Protein AF-A0A8G1H8W1-F1 (afdb_monomer_lite)

Structure (mmCIF, N/CA/C/O backbone):
data_AF-A0A8G1H8W1-F1
#
_entry.id   AF-A0A8G1H8W1-F1
#
loop_
_atom_site.group_PDB
_atom_site.id
_atom_site.type_symbol
_atom_site.label_atom_id
_atom_site.label_alt_id
_atom_site.label_comp_id
_atom_site.label_asym_id
_atom_site.label_entity_id
_atom_site.label_seq_id
_atom_site.pdbx_PDB_ins_code
_atom_site.Cartn_x
_atom_site.Cartn_y
_atom_site.Cartn_z
_atom_site.occupancy
_atom_site.B_iso_or_equiv
_atom_site.auth_seq_id
_atom_site.auth_comp_id
_atom_site.auth_asym_id
_atom_site.auth_atom_id
_atom_site.pdbx_PDB_model_num
ATOM 1 N N . MET A 1 1 ? 22.531 2.701 -8.106 1.00 92.19 1 MET A N 1
ATOM 2 C CA . MET A 1 1 ? 21.436 3.568 -7.622 1.00 92.19 1 MET A CA 1
ATOM 3 C C . MET A 1 1 ? 20.307 2.666 -7.168 1.00 92.19 1 MET A C 1
ATOM 5 O O . MET A 1 1 ? 20.071 1.668 -7.849 1.00 92.19 1 MET A O 1
ATOM 9 N N . ASN A 1 2 ? 19.682 2.962 -6.027 1.00 95.62 2 ASN A N 1
ATOM 10 C CA . ASN A 1 2 ? 18.589 2.142 -5.509 1.00 95.62 2 ASN A CA 1
ATOM 11 C C . ASN A 1 2 ? 17.262 2.683 -6.016 1.00 95.62 2 ASN A C 1
ATOM 13 O O . ASN A 1 2 ? 17.045 3.891 -6.065 1.00 95.62 2 ASN A O 1
ATOM 17 N N . ILE A 1 3 ? 16.395 1.763 -6.407 1.00 95.56 3 ILE A N 1
ATOM 18 C CA . ILE A 1 3 ? 15.085 2.063 -6.958 1.00 95.56 3 ILE A CA 1
ATOM 19 C C . ILE A 1 3 ? 14.031 1.149 -6.356 1.00 95.56 3 ILE A C 1
ATOM 21 O O . ILE A 1 3 ? 14.315 0.004 -5.999 1.00 95.56 3 ILE A O 1
ATOM 25 N N . TRP A 1 4 ? 12.797 1.621 -6.280 1.00 95.31 4 TRP A N 1
ATOM 26 C CA . TRP A 1 4 ? 11.642 0.783 -5.984 1.00 95.31 4 TRP A CA 1
ATOM 27 C C . TRP A 1 4 ? 10.524 1.057 -6.988 1.00 95.31 4 TRP A C 1
ATOM 29 O O . TRP A 1 4 ? 10.491 2.106 -7.631 1.00 95.31 4 TRP A O 1
ATOM 39 N N . VAL A 1 5 ? 9.637 0.074 -7.163 1.00 95.94 5 VAL A N 1
ATOM 40 C CA . VAL A 1 5 ? 8.499 0.166 -8.088 1.00 95.94 5 VAL A CA 1
ATOM 41 C C . VAL A 1 5 ? 7.195 0.094 -7.310 1.00 95.94 5 VAL A C 1
ATOM 43 O O . VAL A 1 5 ? 6.979 -0.852 -6.542 1.00 95.94 5 VAL A O 1
ATOM 46 N N . ALA A 1 6 ? 6.322 1.067 -7.548 1.00 95.94 6 ALA A N 1
ATOM 47 C CA . ALA A 1 6 ? 5.053 1.268 -6.859 1.00 95.94 6 ALA A CA 1
ATOM 48 C C . ALA A 1 6 ? 3.850 0.993 -7.759 1.00 95.94 6 ALA A C 1
ATOM 50 O O . ALA A 1 6 ? 3.928 1.199 -8.967 1.00 95.94 6 ALA A O 1
ATOM 51 N N . LEU A 1 7 ? 2.709 0.661 -7.152 1.00 95.44 7 LEU A N 1
ATOM 52 C CA . LEU A 1 7 ? 1.410 1.107 -7.648 1.00 95.44 7 LEU A CA 1
ATOM 53 C C . LEU A 1 7 ? 0.981 2.338 -6.855 1.00 95.44 7 LEU A C 1
ATOM 55 O O . LEU A 1 7 ? 0.845 2.279 -5.629 1.00 95.44 7 LEU A O 1
ATOM 59 N N . ARG A 1 8 ? 0.748 3.428 -7.578 1.00 94.69 8 ARG A N 1
ATOM 60 C CA . ARG A 1 8 ? 0.095 4.646 -7.107 1.00 94.69 8 ARG A CA 1
ATOM 61 C C . ARG A 1 8 ? -1.396 4.530 -7.342 1.00 94.69 8 ARG A C 1
ATOM 63 O O . ARG A 1 8 ? -1.820 4.089 -8.407 1.00 94.69 8 ARG A O 1
ATOM 70 N N . LEU A 1 9 ? -2.164 4.880 -6.323 1.00 93.00 9 LEU A N 1
ATOM 71 C CA . LEU A 1 9 ? -3.617 4.796 -6.346 1.00 93.00 9 LEU A CA 1
ATOM 72 C C . LEU A 1 9 ? -4.203 6.079 -6.941 1.00 93.00 9 LEU A C 1
ATOM 74 O O . LEU A 1 9 ? -3.504 7.076 -7.115 1.00 93.00 9 LEU A O 1
ATOM 78 N N . SER A 1 10 ? -5.497 6.067 -7.240 1.00 94.81 10 SER A N 1
ATOM 79 C CA . SER A 1 10 ? -6.197 7.279 -7.653 1.00 94.81 10 SER A CA 1
ATOM 80 C C . SER A 1 10 ? -6.240 8.323 -6.532 1.00 94.81 10 SER A C 1
ATOM 82 O O . SER A 1 10 ? -6.197 8.004 -5.341 1.00 94.81 10 SER A O 1
ATOM 84 N N . SER A 1 11 ? -6.450 9.586 -6.906 1.00 95.00 11 SER A N 1
ATOM 85 C CA . SER A 1 11 ? -6.661 10.680 -5.948 1.00 95.00 11 SER A CA 1
ATOM 86 C C . SER A 1 11 ? -7.895 10.475 -5.053 1.00 95.00 11 SER A C 1
ATOM 88 O O . SER A 1 11 ? -7.954 11.000 -3.934 1.00 95.00 11 SER A O 1
ATOM 90 N N . GLU A 1 12 ? -8.880 9.693 -5.511 1.00 95.44 12 GLU A N 1
ATOM 91 C CA . GLU A 1 12 ? -10.023 9.275 -4.698 1.00 95.44 12 GLU A CA 1
ATOM 92 C C . GLU A 1 12 ? -9.577 8.321 -3.584 1.00 95.44 12 GLU A C 1
ATOM 94 O O . GLU A 1 12 ? -9.893 8.551 -2.415 1.00 95.44 12 GLU A O 1
ATOM 99 N N . SER A 1 13 ? -8.807 7.283 -3.920 1.00 95.69 13 SER A N 1
ATOM 100 C CA . SER A 1 13 ? -8.244 6.346 -2.941 1.00 95.69 13 SER A CA 1
ATOM 101 C C . SER A 1 13 ? -7.286 7.031 -1.970 1.00 95.69 13 SER A C 1
ATOM 103 O O . SER A 1 13 ? -7.388 6.816 -0.764 1.00 95.69 13 SER A O 1
ATOM 105 N N . GLU A 1 14 ? -6.415 7.920 -2.451 1.00 95.44 14 GLU A N 1
ATOM 106 C CA . GLU A 1 14 ? -5.548 8.730 -1.586 1.00 95.44 14 GLU A CA 1
ATOM 107 C C . GLU A 1 14 ? -6.358 9.584 -0.601 1.00 95.44 14 GLU A C 1
ATOM 109 O O . GLU A 1 14 ? -6.001 9.702 0.573 1.00 95.44 14 GLU A O 1
ATOM 114 N N . SER A 1 15 ? -7.490 10.139 -1.046 1.00 95.31 15 SER A N 1
ATOM 115 C CA . SER A 1 15 ? -8.386 10.903 -0.174 1.00 95.31 15 SER A CA 1
ATOM 116 C C . SER A 1 15 ? -9.056 10.023 0.883 1.00 95.31 15 SER A C 1
ATOM 118 O O . SER A 1 15 ? -9.123 10.437 2.038 1.00 95.31 15 SER A O 1
ATOM 120 N N . LYS A 1 16 ? -9.494 8.805 0.529 1.00 95.88 16 LYS A N 1
ATOM 121 C CA . LYS A 1 16 ? -10.028 7.823 1.494 1.00 95.88 16 LYS A CA 1
ATOM 122 C C . LYS A 1 16 ? -8.980 7.455 2.544 1.00 95.88 16 LYS A C 1
ATOM 124 O O . LYS A 1 16 ? -9.275 7.474 3.735 1.00 95.88 16 LYS A O 1
ATOM 129 N N . ILE A 1 17 ? -7.748 7.195 2.107 1.00 96.38 17 ILE A N 1
ATOM 130 C CA . ILE A 1 17 ? -6.613 6.870 2.978 1.00 96.38 17 ILE A CA 1
ATOM 131 C C . ILE A 1 17 ? -6.281 8.032 3.917 1.00 96.38 17 ILE A C 1
ATOM 133 O O . ILE A 1 17 ? -6.006 7.816 5.095 1.00 96.38 17 ILE A O 1
ATOM 137 N N . ARG A 1 18 ? -6.309 9.275 3.425 1.00 95.62 18 ARG A N 1
ATOM 138 C CA . ARG A 1 18 ? -6.130 10.463 4.270 1.00 95.62 18 ARG A CA 1
ATOM 139 C C . ARG A 1 18 ? -7.217 10.557 5.342 1.00 95.62 18 ARG A C 1
ATOM 141 O O . ARG A 1 18 ? -6.869 10.666 6.509 1.00 95.62 18 ARG A O 1
ATOM 148 N N . CYS A 1 19 ? -8.495 10.448 4.975 1.00 94.38 19 CYS A N 1
ATOM 149 C CA . CYS A 1 19 ? -9.588 10.490 5.953 1.00 94.38 19 CYS A CA 1
ATOM 150 C C . CYS A 1 19 ? -9.469 9.368 6.995 1.00 94.38 19 CYS A C 1
ATOM 152 O O . CYS A 1 19 ? -9.631 9.612 8.184 1.00 94.38 19 CYS A O 1
ATOM 154 N N . LEU A 1 20 ? -9.104 8.155 6.571 1.00 94.88 20 LEU A N 1
ATOM 155 C CA . LEU A 1 20 ? -8.890 7.044 7.496 1.00 94.88 20 LEU A CA 1
ATOM 156 C C . LEU A 1 20 ? -7.744 7.316 8.485 1.00 94.88 20 LEU A C 1
ATOM 158 O O . LEU A 1 20 ? -7.859 6.977 9.661 1.00 94.88 20 LEU A O 1
ATOM 162 N N . ARG A 1 21 ? -6.645 7.934 8.033 1.00 95.62 21 ARG A N 1
ATOM 163 C CA . ARG A 1 21 ? -5.538 8.344 8.914 1.00 95.62 21 ARG A CA 1
ATOM 164 C C . ARG A 1 21 ? -5.978 9.415 9.909 1.00 95.62 21 ARG A C 1
ATOM 166 O O . ARG A 1 21 ? -5.702 9.262 11.095 1.00 95.62 21 ARG A O 1
ATOM 173 N N . GLU A 1 22 ? -6.707 10.432 9.453 1.00 94.50 22 GLU A N 1
ATOM 174 C CA . GLU A 1 22 ? -7.277 11.486 10.307 1.00 94.50 22 GLU A CA 1
ATOM 175 C C . GLU A 1 22 ? -8.194 10.900 11.393 1.00 94.50 22 GLU A C 1
ATOM 177 O O . GLU A 1 22 ? -8.092 11.279 12.557 1.00 94.50 22 GLU A O 1
ATOM 182 N N . ASP A 1 23 ? -9.025 9.914 11.050 1.00 93.00 23 ASP A N 1
ATOM 183 C CA . ASP A 1 23 ? -9.900 9.237 12.013 1.00 93.00 23 ASP A CA 1
ATOM 184 C C . ASP A 1 23 ? -9.119 8.395 13.039 1.00 93.00 23 ASP A C 1
ATOM 186 O O . ASP A 1 23 ? -9.592 8.145 14.156 1.00 93.00 23 ASP A O 1
ATOM 190 N N . LEU A 1 24 ? -7.950 7.875 12.663 1.00 94.31 24 LEU A N 1
ATOM 191 C CA . LEU A 1 24 ? -7.156 6.969 13.493 1.00 94.31 24 LEU A CA 1
ATOM 192 C C . LEU A 1 24 ? -6.127 7.688 14.365 1.00 94.31 24 LEU A C 1
ATOM 194 O O . LEU A 1 24 ? -5.826 7.165 15.434 1.00 94.31 24 LEU A O 1
ATOM 198 N N . VAL A 1 25 ? -5.609 8.847 13.952 1.00 94.56 25 VAL A N 1
ATOM 199 C CA . VAL A 1 25 ? -4.386 9.457 14.509 1.00 94.56 25 VAL A CA 1
ATOM 200 C C . VAL A 1 25 ? -4.389 9.583 16.037 1.00 94.56 25 VAL A C 1
ATOM 202 O O . VAL A 1 25 ? -3.418 9.198 16.682 1.00 94.56 25 VAL A O 1
ATOM 205 N N . ASP A 1 26 ? -5.506 9.995 16.641 1.00 94.00 26 ASP A N 1
ATOM 206 C CA . ASP A 1 26 ? -5.623 10.173 18.098 1.00 94.00 26 ASP A CA 1
ATOM 207 C C . ASP A 1 26 ? -5.711 8.846 18.880 1.00 94.00 26 ASP A C 1
ATOM 209 O O . ASP A 1 26 ? -5.637 8.821 20.111 1.00 94.00 26 ASP A O 1
ATOM 213 N N . ARG A 1 27 ? -5.905 7.729 18.173 1.00 94.94 27 ARG A N 1
ATOM 214 C CA . ARG A 1 27 ? -6.016 6.367 18.716 1.00 94.94 27 ARG A CA 1
ATOM 215 C C . ARG A 1 27 ? -4.755 5.536 18.475 1.00 94.94 27 ARG A C 1
ATOM 217 O O . ARG A 1 27 ? -4.668 4.425 19.005 1.00 94.94 27 ARG A O 1
ATOM 224 N N . ILE A 1 28 ? -3.805 6.041 17.686 1.00 94.94 28 ILE A N 1
ATOM 225 C CA . ILE A 1 28 ? -2.539 5.370 17.392 1.00 94.94 28 ILE A CA 1
ATOM 226 C C . ILE A 1 28 ? -1.470 5.806 18.412 1.00 94.94 28 ILE A C 1
ATOM 228 O O . ILE A 1 28 ? -1.383 6.989 18.743 1.00 94.94 28 ILE A O 1
ATOM 232 N N . PRO A 1 29 ? -0.639 4.882 18.939 1.00 93.19 29 PRO A N 1
ATOM 233 C CA . PRO A 1 29 ? 0.452 5.249 19.838 1.00 93.19 29 PRO A CA 1
ATOM 234 C C . PRO A 1 29 ? 1.445 6.213 19.176 1.00 93.19 29 PRO A C 1
ATOM 236 O O . PRO A 1 29 ? 1.820 6.032 18.021 1.00 93.19 29 PRO A O 1
ATOM 239 N N . SER A 1 30 ? 1.956 7.184 19.936 1.00 91.31 30 SER A N 1
ATOM 240 C CA . SER A 1 30 ? 2.881 8.220 19.441 1.00 91.31 30 SER A CA 1
ATOM 241 C C . SER A 1 30 ? 4.224 7.691 18.916 1.00 91.31 30 SER A C 1
ATOM 243 O O . SER A 1 30 ? 5.015 8.440 18.349 1.00 91.31 30 SER A O 1
ATOM 245 N N . GLN A 1 31 ? 4.536 6.418 19.161 1.00 92.00 31 GLN A N 1
ATOM 246 C CA . GLN A 1 31 ? 5.703 5.744 18.601 1.00 92.00 31 GLN A CA 1
ATOM 247 C C . GLN A 1 31 ? 5.595 5.573 17.083 1.00 92.00 31 GLN A C 1
ATOM 249 O O . GLN A 1 31 ? 6.629 5.524 16.414 1.00 92.00 31 GLN A O 1
ATOM 254 N N . PHE A 1 32 ? 4.375 5.487 16.556 1.00 94.62 32 PHE A N 1
ATOM 255 C CA . PHE A 1 32 ? 4.127 5.364 15.132 1.00 94.62 32 PHE A CA 1
ATOM 256 C C . PHE A 1 32 ? 4.125 6.734 14.474 1.00 94.62 32 PHE A C 1
ATOM 258 O O . PHE A 1 32 ? 3.477 7.669 14.942 1.00 94.62 32 PHE A O 1
ATOM 265 N N . ASP A 1 33 ? 4.824 6.815 13.355 1.00 94.62 33 ASP A N 1
ATOM 266 C CA . ASP A 1 33 ? 4.818 7.969 12.482 1.00 94.62 33 ASP A CA 1
ATOM 267 C C . ASP A 1 33 ? 3.840 7.694 11.326 1.00 94.62 33 ASP A C 1
ATOM 269 O O . ASP A 1 33 ? 3.694 6.555 10.867 1.00 94.62 33 ASP A O 1
ATOM 273 N N . GLU A 1 34 ? 3.120 8.725 10.890 1.00 95.62 34 GLU A N 1
ATOM 274 C CA . GLU A 1 34 ? 2.195 8.632 9.759 1.00 95.62 34 GLU A CA 1
ATOM 275 C C . GLU A 1 34 ? 2.967 8.457 8.443 1.00 95.62 34 GLU A C 1
ATOM 277 O O . GLU A 1 34 ? 3.908 9.204 8.168 1.00 95.62 34 GLU A O 1
ATOM 282 N N . GLU A 1 35 ? 2.546 7.503 7.608 1.00 94.31 35 GLU A N 1
ATOM 283 C CA . GLU A 1 35 ? 3.045 7.374 6.238 1.00 94.31 35 GLU A CA 1
ATOM 284 C C . GLU A 1 35 ? 2.263 8.322 5.328 1.00 94.31 35 GLU A C 1
ATOM 286 O O . GLU A 1 35 ? 1.039 8.218 5.195 1.00 94.31 35 GLU A O 1
ATOM 291 N N . THR A 1 36 ? 2.969 9.277 4.725 1.00 91.19 36 THR A N 1
ATOM 292 C CA . THR A 1 36 ? 2.365 10.349 3.917 1.00 91.19 36 THR A CA 1
ATOM 293 C C . THR A 1 36 ? 2.352 10.040 2.428 1.00 91.19 36 THR A C 1
ATOM 295 O O . THR A 1 36 ? 1.642 10.716 1.684 1.00 91.19 36 THR A O 1
ATOM 298 N N . ASP A 1 37 ? 3.061 8.990 2.013 1.00 92.38 37 ASP A N 1
ATOM 299 C CA . ASP A 1 37 ? 3.183 8.560 0.629 1.00 92.38 37 ASP A CA 1
ATOM 300 C C . ASP A 1 37 ? 2.527 7.182 0.402 1.00 92.38 37 ASP A C 1
ATOM 302 O O . ASP A 1 37 ? 3.222 6.172 0.251 1.00 92.38 37 ASP A O 1
ATOM 306 N N . PRO A 1 38 ? 1.183 7.082 0.407 1.00 93.12 38 PRO A N 1
ATOM 307 C CA . PRO A 1 38 ? 0.504 5.798 0.296 1.00 93.12 38 PRO A CA 1
ATOM 308 C C . PRO A 1 38 ? 0.733 5.155 -1.076 1.00 93.12 38 PRO A C 1
ATOM 310 O O . PRO A 1 38 ? 0.482 5.744 -2.128 1.00 93.12 38 PRO A O 1
ATOM 313 N N . HIS A 1 39 ? 1.172 3.901 -1.065 1.00 95.81 39 HIS A N 1
ATOM 314 C CA . HIS A 1 39 ? 1.423 3.117 -2.268 1.00 95.81 39 HIS A CA 1
ATOM 315 C C . HIS A 1 39 ? 1.350 1.619 -1.969 1.00 95.81 39 HIS A C 1
ATOM 317 O O . HIS A 1 39 ? 1.373 1.202 -0.812 1.00 95.81 39 HIS A O 1
ATOM 323 N N . ILE A 1 40 ? 1.317 0.806 -3.026 1.00 96.31 40 ILE A N 1
ATOM 324 C CA . ILE A 1 40 ? 1.506 -0.646 -2.938 1.00 96.31 40 ILE A CA 1
ATOM 325 C C . ILE A 1 40 ? 2.845 -0.987 -3.582 1.00 96.31 40 ILE A C 1
ATOM 327 O O . ILE A 1 40 ? 3.037 -0.765 -4.777 1.00 96.31 40 ILE A O 1
ATOM 331 N N . SER A 1 41 ? 3.785 -1.551 -2.826 1.00 95.56 41 SER A N 1
ATOM 332 C CA . SER A 1 41 ? 5.088 -1.918 -3.389 1.00 95.56 41 SER A CA 1
ATOM 333 C C . SER A 1 41 ? 4.965 -3.126 -4.333 1.00 95.56 41 SER A C 1
ATOM 335 O O . SER A 1 41 ? 4.598 -4.238 -3.934 1.00 95.56 41 SER A O 1
ATOM 337 N N . VAL A 1 42 ? 5.326 -2.935 -5.603 1.00 95.31 42 VAL A N 1
ATOM 338 C CA . VAL A 1 42 ? 5.427 -4.018 -6.593 1.00 95.31 42 VAL A CA 1
ATOM 339 C C . VAL A 1 42 ? 6.770 -4.716 -6.450 1.00 95.31 42 VAL A C 1
ATOM 341 O O . VAL A 1 42 ? 6.814 -5.938 -6.275 1.00 95.31 42 VAL A O 1
ATOM 344 N N . LEU A 1 43 ? 7.846 -3.925 -6.483 1.00 94.88 43 LEU A N 1
ATOM 345 C CA . LEU A 1 43 ? 9.218 -4.339 -6.213 1.00 94.88 43 LEU A CA 1
ATOM 346 C C . LEU A 1 43 ? 9.796 -3.408 -5.139 1.00 94.88 43 LEU A C 1
ATOM 348 O O . LEU A 1 43 ? 10.021 -2.236 -5.431 1.00 94.88 43 LEU A O 1
ATOM 352 N N . PRO A 1 44 ? 10.033 -3.904 -3.914 1.00 89.62 44 PRO A N 1
ATOM 353 C CA . PRO A 1 44 ? 10.401 -3.055 -2.780 1.00 89.62 44 PRO A CA 1
ATOM 354 C C . PRO A 1 44 ? 11.861 -2.579 -2.799 1.00 89.62 44 PRO A C 1
ATOM 356 O O . PRO A 1 44 ? 12.245 -1.782 -1.954 1.00 89.62 44 PRO A O 1
ATOM 359 N N . GLY A 1 45 ? 12.685 -3.068 -3.729 1.00 94.06 45 GLY A N 1
ATOM 360 C CA . GLY A 1 45 ? 14.031 -2.542 -3.927 1.00 94.06 45 GLY A CA 1
ATOM 361 C C . GLY A 1 45 ? 14.841 -3.300 -4.968 1.00 94.06 45 GLY A C 1
ATOM 362 O O . GLY A 1 45 ? 14.874 -4.537 -4.988 1.00 94.06 45 GLY A O 1
ATOM 363 N N . ALA A 1 46 ? 15.523 -2.545 -5.814 1.00 95.31 46 ALA A N 1
ATOM 364 C CA . ALA A 1 46 ? 16.483 -3.019 -6.793 1.00 95.31 46 ALA A CA 1
ATOM 365 C C . ALA A 1 46 ? 17.632 -2.017 -6.937 1.00 95.31 46 ALA A C 1
ATOM 367 O O . ALA A 1 46 ? 17.480 -0.832 -6.662 1.00 95.31 46 ALA A O 1
ATOM 368 N N . GLU A 1 47 ? 18.775 -2.503 -7.396 1.00 96.75 47 GLU A N 1
ATOM 369 C CA . GLU A 1 47 ? 19.934 -1.689 -7.739 1.00 96.75 47 GLU A CA 1
ATOM 370 C C . GLU A 1 47 ? 20.131 -1.697 -9.251 1.00 96.75 47 GLU A C 1
ATOM 372 O O . GLU A 1 47 ? 20.154 -2.765 -9.869 1.00 96.75 47 GLU A O 1
ATOM 377 N N . ILE A 1 48 ? 20.301 -0.515 -9.842 1.00 96.12 48 ILE A N 1
ATOM 378 C CA . ILE A 1 48 ? 20.566 -0.341 -11.277 1.00 96.12 48 ILE A CA 1
ATOM 379 C C . ILE A 1 48 ? 21.760 0.598 -11.524 1.00 96.12 48 ILE A C 1
ATOM 381 O O . ILE A 1 48 ? 22.088 1.420 -10.649 1.00 96.12 48 ILE A O 1
ATOM 385 N N . PRO A 1 49 ? 22.418 0.503 -12.697 1.00 96.44 49 PRO A N 1
ATOM 386 C CA . PRO A 1 49 ? 23.304 1.555 -13.193 1.00 96.44 49 PRO A CA 1
ATOM 387 C C . PRO A 1 49 ? 22.552 2.889 -13.294 1.00 96.44 49 PRO A C 1
ATOM 389 O O . PRO A 1 49 ? 21.386 2.915 -13.681 1.00 96.44 49 PRO A O 1
ATOM 392 N N . GLY A 1 50 ? 23.195 3.992 -12.906 1.00 92.31 50 GLY A N 1
ATOM 393 C CA . GLY A 1 50 ? 22.533 5.303 -12.837 1.00 92.31 50 GLY A CA 1
ATOM 394 C C . GLY A 1 50 ? 22.102 5.818 -14.210 1.00 92.31 50 GLY A C 1
ATOM 395 O O . GLY A 1 50 ? 21.029 6.385 -14.360 1.00 92.31 50 GLY A O 1
ATOM 396 N N . GLU A 1 51 ? 22.914 5.546 -15.227 1.00 94.88 51 GLU A N 1
ATOM 397 C CA . GLU A 1 51 ? 22.676 5.897 -16.626 1.00 94.88 51 GLU A CA 1
ATOM 398 C C . GLU A 1 51 ? 21.455 5.201 -17.252 1.00 94.88 51 GLU A C 1
ATOM 400 O O . GLU A 1 51 ? 20.970 5.644 -18.289 1.00 94.88 51 GLU A O 1
ATOM 405 N N . GLU A 1 52 ? 20.944 4.136 -16.627 1.00 95.25 52 GLU A N 1
ATOM 406 C CA . GLU A 1 52 ? 19.780 3.388 -17.109 1.00 95.25 52 GLU A CA 1
ATOM 407 C C . GLU A 1 52 ? 18.456 3.885 -16.504 1.00 95.25 52 GLU A C 1
ATOM 409 O O . GLU A 1 52 ? 17.406 3.360 -16.878 1.00 95.25 52 GLU A O 1
ATOM 414 N N . TYR A 1 53 ? 18.473 4.876 -15.594 1.00 94.25 53 TYR A N 1
ATOM 415 C CA . TYR A 1 53 ? 17.269 5.335 -14.881 1.00 94.25 53 TYR A CA 1
ATOM 416 C C . TYR A 1 53 ? 16.145 5.736 -15.836 1.00 94.25 53 TYR A C 1
ATOM 418 O O . TYR A 1 53 ? 15.110 5.080 -15.848 1.00 94.25 53 TYR A O 1
ATOM 426 N N . ASP A 1 54 ? 16.376 6.748 -16.677 1.00 93.50 54 ASP A N 1
ATOM 427 C CA . ASP A 1 54 ? 15.347 7.334 -17.547 1.00 93.50 54 ASP A CA 1
ATOM 428 C C . ASP A 1 54 ? 14.752 6.284 -18.500 1.00 93.50 54 ASP A C 1
ATOM 430 O O . ASP A 1 54 ? 13.547 6.223 -18.740 1.00 93.50 54 ASP A O 1
ATOM 434 N N . THR A 1 55 ? 15.607 5.395 -19.020 1.00 93.25 55 THR A N 1
ATOM 435 C CA . THR A 1 55 ? 15.181 4.313 -19.919 1.00 93.25 55 THR A CA 1
ATOM 436 C C . THR A 1 55 ? 14.362 3.253 -19.182 1.00 93.25 55 THR A C 1
ATOM 438 O O . THR A 1 55 ? 13.470 2.630 -19.767 1.00 93.25 55 THR A O 1
ATOM 441 N N . LEU A 1 56 ? 14.682 2.981 -17.916 1.00 94.75 56 LEU A N 1
ATOM 442 C CA . LEU A 1 56 ? 13.927 2.043 -17.102 1.00 94.75 56 LEU A CA 1
ATOM 443 C C . LEU A 1 56 ? 12.608 2.654 -16.628 1.00 94.75 56 LEU A C 1
ATOM 445 O O . LEU A 1 56 ? 11.602 1.952 -16.663 1.00 94.75 56 LEU A O 1
ATOM 449 N N . GLU A 1 57 ? 12.607 3.924 -16.230 1.00 95.19 57 GLU A N 1
ATOM 450 C CA . GLU A 1 57 ? 11.426 4.676 -15.803 1.00 95.19 57 GLU A CA 1
ATOM 451 C C . GLU A 1 57 ? 10.338 4.604 -16.874 1.00 95.19 57 GLU A C 1
ATOM 453 O O . GLU A 1 57 ? 9.261 4.073 -16.608 1.00 95.19 57 GLU A O 1
ATOM 458 N N . GLU A 1 58 ? 10.665 4.951 -18.123 1.00 94.50 58 GLU A N 1
ATOM 459 C CA . GLU A 1 58 ? 9.721 4.863 -19.243 1.00 94.50 58 GLU A CA 1
ATOM 460 C C . GLU A 1 58 ? 9.151 3.441 -19.411 1.00 94.50 58 GLU A C 1
ATOM 462 O O . GLU A 1 58 ? 7.954 3.251 -19.634 1.00 94.50 58 GLU A O 1
ATOM 467 N N . LYS A 1 59 ? 9.982 2.399 -19.287 1.00 95.19 59 LYS A N 1
ATOM 468 C CA . LYS A 1 59 ? 9.523 1.001 -19.413 1.00 95.19 59 LYS A CA 1
ATOM 469 C C . LYS A 1 59 ? 8.647 0.557 -18.245 1.00 95.19 59 LYS A C 1
ATOM 471 O O . LYS A 1 59 ? 7.782 -0.296 -18.436 1.00 95.19 59 LYS A O 1
ATOM 476 N N . VAL A 1 60 ? 8.917 1.064 -17.046 1.00 94.56 60 VAL A N 1
ATOM 477 C CA . VAL A 1 60 ? 8.172 0.756 -15.823 1.00 94.56 60 VAL A CA 1
ATOM 478 C C . VAL A 1 60 ? 6.803 1.425 -15.869 1.00 94.56 60 VAL A C 1
ATOM 480 O O . VAL A 1 60 ? 5.806 0.755 -15.616 1.00 94.56 60 VAL A O 1
ATOM 483 N N . GLU A 1 61 ? 6.741 2.694 -16.262 1.00 93.56 61 GLU A N 1
ATOM 484 C CA . GLU A 1 61 ? 5.490 3.451 -16.376 1.00 93.56 61 GLU A CA 1
ATOM 485 C C . GLU A 1 61 ? 4.562 2.909 -17.469 1.00 93.56 61 GLU A C 1
ATOM 487 O O . GLU A 1 61 ? 3.342 2.948 -17.325 1.00 93.56 61 GLU A O 1
ATOM 492 N N . ASN A 1 62 ? 5.132 2.344 -18.538 1.00 93.38 62 ASN A N 1
ATOM 493 C CA . ASN A 1 62 ? 4.379 1.684 -19.608 1.00 93.38 62 ASN A CA 1
ATOM 494 C C . ASN A 1 62 ? 4.084 0.197 -19.335 1.00 93.38 62 ASN A C 1
ATOM 496 O O . ASN A 1 62 ? 3.510 -0.482 -20.190 1.00 93.38 62 ASN A O 1
ATOM 500 N N . ALA A 1 63 ? 4.503 -0.351 -18.190 1.00 92.81 63 ALA A N 1
ATOM 501 C CA . ALA A 1 63 ? 4.125 -1.708 -17.821 1.00 92.81 63 ALA A CA 1
ATOM 502 C C . ALA A 1 63 ? 2.619 -1.771 -17.525 1.00 92.81 63 ALA A C 1
ATOM 504 O O . ALA A 1 63 ? 2.012 -0.805 -17.078 1.00 92.81 63 ALA A O 1
ATOM 505 N N . GLU A 1 64 ? 2.004 -2.931 -17.749 1.00 87.44 64 GLU A N 1
ATOM 506 C CA . GLU A 1 64 ? 0.566 -3.105 -17.545 1.00 87.44 64 GLU A CA 1
ATOM 507 C C . GLU A 1 64 ? 0.284 -4.133 -16.449 1.00 87.44 64 GLU A C 1
ATOM 509 O O . GLU A 1 64 ? 0.936 -5.179 -16.357 1.00 87.44 64 GLU A O 1
ATOM 514 N N . LEU A 1 65 ? -0.758 -3.871 -15.657 1.00 87.56 65 LEU A N 1
ATOM 515 C CA . LEU A 1 65 ? -1.396 -4.858 -14.790 1.00 87.56 65 LEU A CA 1
ATOM 516 C C . LEU A 1 65 ? -2.774 -5.217 -15.395 1.00 87.56 65 LEU A C 1
ATOM 518 O O . LEU A 1 65 ? -3.811 -4.670 -15.009 1.00 87.56 65 LEU A O 1
ATOM 522 N N . PRO A 1 66 ? -2.814 -6.111 -16.400 1.00 75.88 66 PRO A N 1
ATOM 523 C CA . PRO A 1 66 ? -3.972 -6.255 -17.276 1.00 75.88 66 PRO A CA 1
ATOM 524 C C . PRO A 1 66 ? -5.225 -6.725 -16.531 1.00 75.88 66 PRO A C 1
ATOM 526 O O . PRO A 1 66 ? -5.257 -7.822 -15.970 1.00 75.88 66 PRO A O 1
ATOM 529 N N . GLY A 1 67 ? -6.278 -5.903 -16.586 1.00 67.62 67 GLY A N 1
ATOM 530 C CA . GLY A 1 67 ? -7.648 -6.266 -16.207 1.00 67.62 67 GLY A CA 1
ATOM 531 C C . GLY A 1 67 ? -7.868 -6.608 -14.731 1.00 67.62 67 GLY A C 1
ATOM 532 O O . GLY A 1 67 ? -8.913 -7.172 -14.401 1.00 67.62 67 GLY A O 1
ATOM 533 N N . GLN A 1 68 ? -6.912 -6.304 -13.851 1.00 79.00 68 GLN A N 1
ATOM 534 C CA . GLN A 1 68 ? -7.048 -6.581 -12.426 1.00 79.00 68 GLN A CA 1
ATOM 535 C C . GLN A 1 68 ? -7.587 -5.375 -11.675 1.00 79.00 68 GLN A C 1
ATOM 537 O O . GLN A 1 68 ? -7.102 -4.256 -11.813 1.00 79.00 68 GLN A O 1
ATOM 542 N N . LYS A 1 69 ? -8.582 -5.654 -10.841 1.00 88.19 69 LYS A N 1
ATOM 543 C CA . LYS A 1 69 ? -9.040 -4.756 -9.792 1.00 88.19 69 LYS A CA 1
ATOM 544 C C . LYS A 1 69 ? -8.129 -4.924 -8.585 1.00 88.19 69 LYS A C 1
ATOM 546 O O . LYS A 1 69 ? -7.812 -6.056 -8.220 1.00 88.19 69 LYS A O 1
ATOM 551 N N . ILE A 1 70 ? -7.731 -3.815 -7.984 1.00 94.56 70 ILE A N 1
ATOM 552 C CA . ILE A 1 70 ? -7.029 -3.806 -6.706 1.00 94.56 70 ILE A CA 1
ATOM 553 C C . ILE A 1 70 ? -8.113 -3.748 -5.631 1.00 94.56 70 ILE A C 1
ATOM 555 O O . ILE A 1 70 ? -8.876 -2.786 -5.574 1.00 94.56 70 ILE A O 1
ATOM 559 N N . CYS A 1 71 ? -8.226 -4.785 -4.809 1.00 95.88 71 CYS A N 1
ATOM 560 C CA . CYS A 1 71 ? -9.156 -4.776 -3.685 1.00 95.88 71 CYS A CA 1
ATOM 561 C C . CYS A 1 71 ? -8.405 -4.331 -2.436 1.00 95.88 71 CYS A C 1
ATOM 563 O O . CYS A 1 71 ? -7.415 -4.952 -2.057 1.00 95.88 71 CYS A O 1
ATOM 565 N N . VAL A 1 72 ? -8.864 -3.244 -1.828 1.00 96.44 72 VAL A N 1
ATOM 566 C CA . VAL A 1 72 ? -8.430 -2.823 -0.502 1.00 96.44 72 VAL A CA 1
ATOM 567 C C . VAL A 1 72 ? -9.457 -3.355 0.481 1.00 96.44 72 VAL A C 1
ATOM 569 O O . VAL A 1 72 ? -10.644 -3.050 0.349 1.00 96.44 72 VAL A O 1
ATOM 572 N N . ASP A 1 73 ? -9.012 -4.200 1.404 1.00 92.38 73 ASP A N 1
ATOM 573 C CA . ASP A 1 73 ? -9.911 -5.045 2.184 1.00 92.38 73 ASP A CA 1
ATOM 574 C C . ASP A 1 73 ? -10.123 -4.493 3.594 1.00 92.38 73 ASP A C 1
ATOM 576 O O . ASP A 1 73 ? -11.227 -4.108 3.946 1.00 92.38 73 ASP A O 1
ATOM 580 N N . GLN A 1 74 ? -9.094 -4.462 4.432 1.00 95.25 74 GLN A N 1
ATOM 581 C CA . GLN A 1 74 ? -9.253 -4.088 5.837 1.00 95.25 74 GLN A CA 1
ATOM 582 C C . GLN A 1 74 ? -7.954 -3.545 6.417 1.00 95.25 74 GLN A C 1
ATOM 584 O O . GLN A 1 74 ? -6.890 -3.675 5.815 1.00 95.25 74 GLN A O 1
ATOM 589 N N . LEU A 1 75 ? -8.030 -2.961 7.611 1.00 97.00 75 LEU A N 1
ATOM 590 C CA . LEU A 1 75 ? -6.846 -2.629 8.391 1.00 97.00 75 LEU A CA 1
ATOM 591 C C . LEU A 1 75 ? -6.180 -3.896 8.927 1.00 97.00 75 LEU A C 1
ATOM 593 O O . LEU A 1 75 ? -6.859 -4.797 9.420 1.00 97.00 75 LEU A O 1
ATOM 597 N N . GLY A 1 76 ? -4.854 -3.907 8.895 1.00 96.44 76 GLY A N 1
ATOM 598 C CA . GLY A 1 76 ? -3.997 -4.957 9.420 1.00 96.44 76 GLY A CA 1
ATOM 599 C C . GLY A 1 76 ? -2.885 -4.399 10.306 1.00 96.44 76 GLY A C 1
ATOM 600 O O . GLY A 1 76 ? -2.570 -3.204 10.297 1.00 96.44 76 GLY A O 1
ATOM 601 N N . LEU A 1 77 ? -2.289 -5.301 11.083 1.00 96.56 77 LEU A N 1
ATOM 602 C CA . LEU A 1 77 ? -1.153 -5.046 11.963 1.00 96.56 77 LEU A CA 1
ATOM 603 C C . LEU A 1 77 ? -0.004 -5.974 11.580 1.00 96.56 77 LEU A C 1
ATOM 605 O O . LEU A 1 77 ? -0.224 -7.165 11.361 1.00 96.56 77 LEU A O 1
ATOM 609 N N . TYR A 1 78 ? 1.220 -5.444 11.518 1.00 93.75 78 TYR A N 1
ATOM 610 C CA . TYR A 1 78 ? 2.390 -6.254 11.196 1.00 93.75 78 TYR A CA 1
ATOM 611 C C . TYR A 1 78 ? 3.602 -5.976 12.099 1.00 93.75 78 TYR A C 1
ATOM 613 O O . TYR A 1 78 ? 4.001 -4.815 12.244 1.00 93.75 78 TYR A O 1
ATOM 621 N N . PRO A 1 79 ? 4.241 -7.043 12.619 1.00 92.81 79 PRO A N 1
ATOM 622 C CA . PRO A 1 79 ? 3.669 -8.376 12.825 1.00 92.81 79 PRO A CA 1
ATOM 623 C C . PRO A 1 79 ? 2.480 -8.294 13.795 1.00 92.81 79 PRO A C 1
ATOM 625 O O . PRO A 1 79 ? 2.355 -7.337 14.550 1.00 92.81 79 PRO A O 1
ATOM 628 N N . GLU A 1 80 ? 1.597 -9.289 13.786 1.00 89.12 80 GLU A N 1
ATOM 629 C CA . GLU A 1 80 ? 0.356 -9.228 14.573 1.00 89.12 80 GLU A CA 1
ATOM 630 C C . GLU A 1 80 ? 0.609 -9.110 16.089 1.00 89.12 80 GLU A C 1
ATOM 632 O O . GLU A 1 80 ? -0.112 -8.395 16.781 1.00 89.12 80 GLU A O 1
ATOM 637 N N . ASP A 1 81 ? 1.637 -9.783 16.610 1.00 89.25 81 ASP A N 1
ATOM 638 C CA . ASP A 1 81 ? 1.899 -9.871 18.055 1.00 89.25 81 ASP A CA 1
ATOM 639 C C . ASP A 1 81 ? 2.834 -8.791 18.609 1.00 89.25 81 ASP A C 1
ATOM 641 O O . ASP A 1 81 ? 2.821 -8.539 19.811 1.00 89.25 81 ASP A O 1
ATOM 645 N N . ASP A 1 82 ? 3.611 -8.136 17.750 1.00 90.88 82 ASP A N 1
ATOM 646 C CA . ASP A 1 82 ? 4.496 -7.024 18.122 1.00 90.88 82 ASP A CA 1
ATOM 647 C C . ASP A 1 82 ? 4.473 -5.964 17.011 1.00 90.88 82 ASP A C 1
ATOM 649 O O . ASP A 1 82 ? 5.433 -5.820 16.247 1.00 90.88 82 ASP A O 1
ATOM 653 N N . PRO A 1 83 ? 3.320 -5.302 16.817 1.00 94.19 83 PRO A N 1
ATOM 654 C CA . PRO A 1 83 ? 3.084 -4.504 15.632 1.00 94.19 83 PRO A CA 1
ATOM 655 C C . PRO A 1 83 ? 3.962 -3.265 15.610 1.00 94.19 83 PRO A C 1
ATOM 657 O O . PRO A 1 83 ? 3.953 -2.457 16.534 1.00 94.19 83 PRO A O 1
ATOM 660 N N . PHE A 1 84 ? 4.641 -3.072 14.487 1.00 94.56 84 PHE A N 1
ATOM 661 C CA . PHE A 1 84 ? 5.365 -1.844 14.168 1.00 94.56 84 PHE A CA 1
ATOM 662 C C . PHE A 1 84 ? 4.896 -1.208 12.853 1.00 94.56 84 PHE A C 1
ATOM 664 O O . PHE A 1 84 ? 5.373 -0.133 12.484 1.00 94.56 84 PHE A O 1
ATOM 671 N N . VAL A 1 85 ? 3.938 -1.834 12.162 1.00 95.75 85 VAL A N 1
ATOM 672 C CA . VAL A 1 85 ? 3.226 -1.287 11.002 1.00 95.75 85 VAL A CA 1
ATOM 673 C C . VAL A 1 85 ? 1.721 -1.442 11.199 1.00 95.75 85 VAL A C 1
ATOM 675 O O . VAL A 1 85 ? 1.245 -2.501 11.609 1.00 95.75 85 VAL A O 1
ATOM 678 N N . ILE A 1 86 ? 0.985 -0.391 10.848 1.00 97.12 86 ILE A N 1
ATOM 679 C CA . ILE A 1 86 ? -0.460 -0.408 10.625 1.00 97.12 86 ILE A CA 1
ATOM 680 C C . ILE A 1 86 ? -0.673 -0.146 9.139 1.00 97.12 86 ILE A C 1
ATOM 682 O O . ILE A 1 86 ? -0.183 0.854 8.603 1.00 97.12 86 ILE A O 1
ATOM 686 N N . SER A 1 87 ? -1.387 -1.035 8.465 1.00 97.50 87 SER A N 1
ATOM 687 C CA . SER A 1 87 ? -1.562 -0.982 7.016 1.00 97.50 87 SER A CA 1
ATOM 688 C C . SER A 1 87 ? -2.986 -1.327 6.610 1.00 97.50 87 SER A C 1
ATOM 690 O O . SER A 1 87 ? -3.777 -1.809 7.413 1.00 97.50 87 SER A O 1
ATOM 692 N N . LEU A 1 88 ? -3.313 -1.069 5.352 1.00 97.62 88 LEU A N 1
ATOM 693 C CA . LEU A 1 88 ? -4.441 -1.689 4.679 1.00 97.62 88 LEU A CA 1
ATOM 694 C C . LEU A 1 88 ? -3.956 -2.938 3.952 1.00 97.62 88 LEU A C 1
ATOM 696 O O . LEU A 1 88 ? -2.984 -2.881 3.193 1.00 97.62 88 LEU A O 1
ATOM 700 N N . GLU A 1 89 ? -4.644 -4.050 4.170 1.00 96.94 89 GLU A N 1
ATOM 701 C CA . GLU A 1 89 ? -4.455 -5.282 3.417 1.00 96.94 89 GLU A CA 1
ATOM 702 C C . GLU A 1 89 ? -4.975 -5.094 1.992 1.00 96.94 89 GLU A C 1
ATOM 704 O O . GLU A 1 89 ? -6.067 -4.558 1.773 1.00 96.94 89 GLU A O 1
ATOM 709 N N . VAL A 1 90 ? -4.170 -5.520 1.015 1.00 96.50 90 VAL A N 1
ATOM 710 C CA . VAL A 1 90 ? -4.504 -5.371 -0.398 1.00 96.50 90 VAL A CA 1
ATOM 711 C C . VAL A 1 90 ? -4.453 -6.716 -1.101 1.00 96.50 90 VAL A C 1
ATOM 713 O O . VAL A 1 90 ? -3.428 -7.398 -1.143 1.00 96.50 90 VAL A O 1
ATOM 716 N N . SER A 1 91 ? -5.554 -7.046 -1.758 1.00 95.06 91 SER A N 1
ATOM 717 C CA . SER A 1 91 ? -5.673 -8.203 -2.630 1.00 95.06 91 SER A CA 1
ATOM 718 C C . SER A 1 91 ? -5.469 -7.784 -4.089 1.00 95.06 91 SER A C 1
ATOM 720 O O . SER A 1 91 ? -6.347 -7.205 -4.730 1.00 95.06 91 SER A O 1
ATOM 722 N N . VAL A 1 92 ? -4.286 -8.093 -4.630 1.00 94.19 92 VAL A N 1
ATOM 723 C CA . VAL A 1 92 ? -3.929 -7.897 -6.046 1.00 94.19 92 VAL A CA 1
ATOM 724 C C . VAL A 1 92 ? -2.871 -8.917 -6.485 1.00 94.19 92 VAL A C 1
ATOM 726 O O . VAL A 1 92 ? -1.926 -9.207 -5.749 1.00 94.19 92 VAL A O 1
ATOM 729 N N . ASN A 1 93 ? -2.993 -9.477 -7.695 1.00 92.56 93 ASN A N 1
ATOM 730 C CA . ASN A 1 93 ? -2.015 -10.429 -8.225 1.00 92.56 93 ASN A CA 1
ATOM 731 C C . ASN A 1 93 ? -0.934 -9.720 -9.054 1.00 92.56 93 ASN A C 1
ATOM 733 O O . ASN A 1 93 ? -1.064 -9.514 -10.262 1.00 92.56 93 ASN A O 1
ATOM 737 N N . LEU A 1 94 ? 0.191 -9.432 -8.400 1.00 93.50 94 LEU A N 1
ATOM 738 C CA . LEU A 1 94 ? 1.341 -8.756 -9.007 1.00 93.50 94 LEU A CA 1
ATOM 739 C C . LEU A 1 94 ? 2.362 -9.702 -9.649 1.00 93.50 94 LEU A C 1
ATOM 741 O O . LEU A 1 94 ? 3.403 -9.228 -10.095 1.00 93.50 94 LEU A O 1
ATOM 745 N N . GLN A 1 95 ? 2.132 -11.019 -9.688 1.00 92.38 95 GLN A N 1
ATOM 746 C CA . GLN A 1 95 ? 3.171 -11.979 -10.080 1.00 92.38 95 GLN A CA 1
ATOM 747 C C . GLN A 1 95 ? 3.724 -11.708 -11.488 1.00 92.38 95 GLN A C 1
ATOM 749 O O . GLN A 1 95 ? 4.930 -11.539 -11.653 1.00 92.38 95 GLN A O 1
ATOM 754 N N . ASN A 1 96 ? 2.850 -11.608 -12.492 1.00 92.25 96 ASN A N 1
ATOM 755 C CA . ASN A 1 96 ? 3.273 -11.397 -13.882 1.00 92.25 96 ASN A CA 1
ATOM 756 C C . ASN A 1 96 ? 3.973 -10.044 -14.076 1.00 92.25 96 ASN A C 1
ATOM 758 O O . ASN A 1 96 ? 4.969 -9.953 -14.799 1.00 92.25 96 ASN A O 1
ATOM 762 N N . LEU A 1 97 ? 3.471 -9.001 -13.406 1.00 94.00 97 LEU A N 1
ATOM 763 C CA . LEU A 1 97 ? 4.082 -7.677 -13.427 1.00 94.00 97 LEU A CA 1
ATOM 764 C C . LEU A 1 97 ? 5.486 -7.729 -12.806 1.00 94.00 97 LEU A C 1
ATOM 766 O O . LEU A 1 97 ? 6.449 -7.294 -13.431 1.00 94.00 97 LEU A O 1
ATOM 770 N N . ARG A 1 98 ? 5.631 -8.351 -11.629 1.00 95.06 98 ARG A N 1
ATOM 771 C CA . ARG A 1 98 ? 6.924 -8.556 -10.957 1.00 95.06 98 ARG A CA 1
ATOM 772 C C . ARG A 1 98 ? 7.907 -9.305 -11.846 1.00 95.06 98 ARG A C 1
ATOM 774 O O . ARG A 1 98 ? 9.033 -8.854 -12.011 1.00 95.06 98 ARG A O 1
ATOM 781 N N . G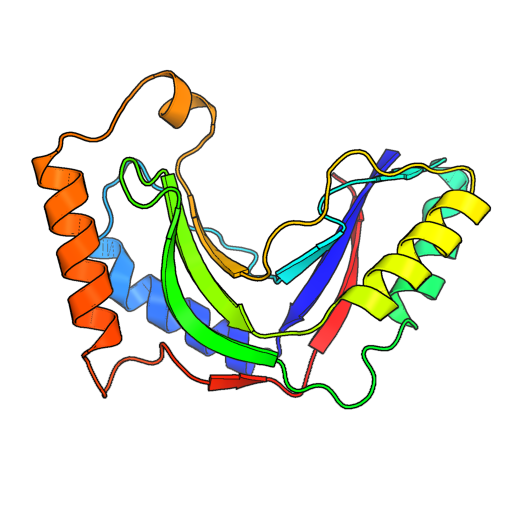LU A 1 99 ? 7.499 -10.418 -12.452 1.00 94.19 99 GLU A N 1
ATOM 782 C CA . GLU A 1 99 ? 8.367 -11.190 -13.347 1.00 94.19 99 GLU A CA 1
ATOM 783 C C . GLU A 1 99 ? 8.841 -10.367 -14.551 1.00 94.19 99 GLU A C 1
ATOM 785 O O . GLU A 1 99 ? 10.015 -10.442 -14.926 1.00 94.19 99 GLU A O 1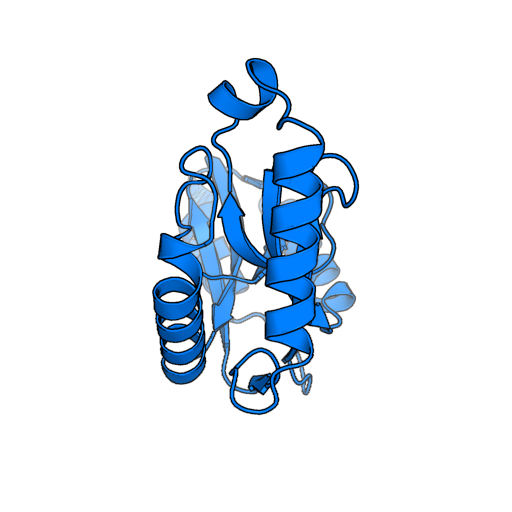
ATOM 790 N N . THR A 1 100 ? 7.952 -9.558 -15.130 1.00 94.62 100 THR A N 1
ATOM 791 C CA . THR A 1 100 ? 8.277 -8.662 -16.246 1.00 94.62 100 THR A CA 1
ATOM 792 C C . THR A 1 100 ? 9.284 -7.601 -15.815 1.00 94.62 100 THR A C 1
ATOM 794 O O . THR A 1 100 ? 10.356 -7.500 -16.407 1.00 94.62 100 THR A O 1
ATOM 797 N N . LEU A 1 101 ? 8.999 -6.879 -14.731 1.00 95.19 101 LEU A N 1
ATOM 798 C CA . LEU A 1 101 ? 9.865 -5.823 -14.204 1.00 95.19 101 LEU A CA 1
ATOM 799 C C . LEU A 1 101 ? 11.243 -6.352 -13.788 1.00 95.19 101 LEU A C 1
ATOM 801 O O . LEU A 1 101 ? 12.258 -5.739 -14.104 1.00 95.19 101 LEU A O 1
ATOM 805 N N . ILE A 1 102 ? 11.309 -7.527 -13.153 1.00 95.50 102 ILE A N 1
ATOM 806 C CA . ILE A 1 102 ? 12.579 -8.171 -12.783 1.00 95.50 102 ILE A CA 1
ATOM 807 C C . ILE A 1 102 ? 13.422 -8.472 -14.027 1.00 95.50 102 ILE A C 1
ATOM 809 O O . ILE A 1 102 ? 14.641 -8.286 -14.005 1.00 95.50 102 ILE A O 1
ATOM 813 N N . ARG A 1 103 ? 12.807 -8.943 -15.120 1.00 95.88 103 ARG A N 1
ATOM 814 C CA . ARG A 1 103 ? 13.522 -9.163 -16.388 1.00 95.88 103 ARG A CA 1
ATOM 815 C C . ARG A 1 103 ? 14.016 -7.847 -16.976 1.00 95.88 103 ARG A C 1
ATOM 817 O O . ARG A 1 103 ? 15.162 -7.801 -17.412 1.00 95.88 103 ARG A O 1
ATOM 824 N N . THR A 1 104 ? 13.196 -6.799 -16.946 1.00 95.50 104 THR A N 1
ATOM 825 C CA . THR A 1 104 ? 13.570 -5.463 -17.429 1.00 95.50 104 THR A CA 1
ATOM 826 C C . THR A 1 104 ? 14.758 -4.895 -16.649 1.00 95.50 104 THR A C 1
ATOM 828 O O . THR A 1 104 ? 15.745 -4.499 -17.262 1.00 95.50 104 THR A O 1
ATOM 831 N N . ILE A 1 105 ? 14.718 -4.948 -15.313 1.00 95.69 105 ILE A N 1
A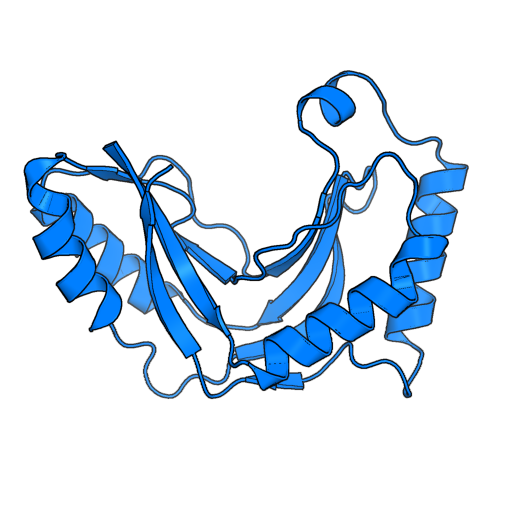TOM 832 C CA . ILE A 1 105 ? 15.808 -4.499 -14.429 1.00 95.69 105 ILE A CA 1
ATOM 833 C C . ILE A 1 105 ? 17.102 -5.262 -14.724 1.00 95.69 105 ILE A C 1
ATOM 835 O O . ILE A 1 105 ? 18.160 -4.662 -14.889 1.00 95.69 105 ILE A O 1
ATOM 839 N N . ARG A 1 106 ? 17.030 -6.593 -14.841 1.00 96.12 106 ARG A N 1
ATOM 840 C CA . ARG A 1 106 ? 18.207 -7.419 -15.153 1.00 96.12 106 ARG A CA 1
ATOM 841 C C . ARG A 1 106 ? 18.773 -7.139 -16.542 1.00 96.12 106 ARG A C 1
ATOM 843 O O . ARG A 1 106 ? 19.986 -7.187 -16.718 1.00 96.12 106 ARG A O 1
ATOM 850 N N . ALA A 1 107 ? 17.919 -6.859 -17.526 1.00 96.25 107 ALA A N 1
ATOM 851 C CA . ALA A 1 107 ? 18.355 -6.498 -18.873 1.00 96.25 107 ALA A CA 1
ATOM 852 C C . ALA A 1 107 ? 19.107 -5.157 -18.902 1.00 96.25 107 ALA A C 1
ATOM 854 O O . ALA A 1 107 ? 20.016 -5.004 -19.711 1.00 96.25 107 ALA A O 1
ATOM 855 N N . ALA A 1 108 ? 18.781 -4.240 -17.987 1.00 95.25 108 ALA A N 1
ATOM 856 C CA . ALA A 1 108 ? 19.512 -2.995 -17.748 1.00 95.25 108 ALA A CA 1
ATOM 857 C C . ALA A 1 108 ? 20.766 -3.182 -16.859 1.00 95.25 108 ALA A C 1
ATOM 859 O O . ALA A 1 108 ? 21.327 -2.218 -16.353 1.00 95.25 108 ALA A O 1
ATOM 860 N N . GLY A 1 109 ? 21.202 -4.423 -16.603 1.00 96.12 109 GLY A N 1
ATOM 861 C CA . GLY A 1 109 ? 22.373 -4.707 -15.764 1.00 96.12 109 GLY A CA 1
ATOM 862 C C . GLY A 1 109 ? 22.142 -4.548 -14.257 1.00 96.12 109 GLY A C 1
ATOM 863 O O . GLY A 1 109 ? 23.098 -4.613 -13.486 1.00 96.12 109 GLY A O 1
ATOM 864 N N . GLY A 1 110 ? 20.894 -4.359 -13.825 1.00 96.00 110 GLY A N 1
ATOM 865 C CA . GLY A 1 110 ? 20.524 -4.262 -12.419 1.00 96.00 110 GLY A CA 1
ATOM 866 C C . GLY A 1 110 ? 20.243 -5.604 -11.743 1.00 96.00 110 GLY A C 1
ATOM 867 O O . GLY A 1 110 ? 20.243 -6.674 -12.361 1.00 96.00 110 GLY A O 1
ATOM 868 N N . HIS A 1 111 ? 19.950 -5.552 -10.446 1.00 95.44 111 HIS A N 1
ATOM 869 C CA . HIS A 1 111 ? 19.565 -6.716 -9.654 1.00 95.44 111 HIS A CA 1
ATOM 870 C C . HIS A 1 111 ? 18.575 -6.362 -8.541 1.00 95.44 111 HIS A C 1
ATOM 872 O O . HIS A 1 111 ? 18.427 -5.211 -8.152 1.00 95.44 111 HIS A O 1
ATOM 878 N N . ILE A 1 112 ? 17.863 -7.373 -8.043 1.00 95.50 112 ILE A N 1
ATOM 879 C CA . ILE A 1 112 ? 16.851 -7.208 -6.994 1.00 95.50 112 ILE A CA 1
ATOM 880 C C . ILE A 1 112 ? 17.526 -7.302 -5.629 1.00 95.50 112 ILE A C 1
ATOM 882 O O . ILE A 1 112 ? 18.254 -8.265 -5.385 1.00 95.50 112 ILE A O 1
ATOM 886 N N . VAL A 1 113 ? 17.249 -6.333 -4.756 1.00 94.19 113 VAL A N 1
ATOM 887 C CA . VAL A 1 113 ? 17.814 -6.261 -3.399 1.00 94.19 113 VAL A CA 1
ATOM 888 C C . VAL A 1 113 ? 16.873 -6.912 -2.390 1.00 94.19 113 VAL A C 1
ATOM 890 O O . VAL A 1 113 ? 17.305 -7.703 -1.553 1.00 94.19 113 VAL A O 1
ATOM 893 N N . TYR A 1 114 ? 15.570 -6.642 -2.506 1.00 89.19 114 TYR A N 1
ATOM 894 C CA . TYR A 1 114 ? 14.561 -7.135 -1.570 1.00 89.19 114 TYR A CA 1
ATOM 895 C C . TYR A 1 114 ? 13.563 -8.071 -2.245 1.00 89.19 114 TYR A C 1
ATOM 897 O O . TYR A 1 114 ? 13.119 -7.843 -3.372 1.00 89.19 114 TYR A O 1
ATOM 905 N N . GLN A 1 115 ? 13.186 -9.135 -1.535 1.00 86.31 115 GLN A N 1
ATOM 906 C CA . GLN A 1 115 ? 12.126 -10.023 -2.002 1.00 86.31 115 GLN A CA 1
ATOM 907 C C . GLN A 1 115 ? 10.780 -9.287 -1.998 1.00 86.31 115 GLN A C 1
ATOM 909 O O . GLN A 1 115 ? 10.537 -8.474 -1.104 1.00 86.31 115 GLN A O 1
ATOM 914 N N . PRO A 1 116 ? 9.887 -9.567 -2.963 1.00 83.44 116 PRO A N 1
ATOM 915 C CA . PRO A 1 116 ? 8.566 -8.962 -2.967 1.00 83.44 116 PRO A CA 1
ATOM 916 C C . PRO A 1 116 ? 7.774 -9.317 -1.705 1.00 83.44 116 PRO A C 1
ATOM 918 O O . PRO A 1 116 ? 7.717 -10.478 -1.304 1.00 83.44 116 PRO A O 1
ATOM 921 N N . VAL A 1 117 ? 7.127 -8.314 -1.116 1.00 86.94 117 VAL A N 1
ATOM 922 C CA . VAL A 1 117 ? 6.271 -8.467 0.067 1.00 86.94 117 VAL A CA 1
ATOM 923 C C . VAL A 1 117 ? 4.813 -8.711 -0.328 1.00 86.94 117 VAL A C 1
ATOM 925 O O . VAL A 1 117 ? 4.414 -8.486 -1.480 1.00 86.94 117 VAL A O 1
ATOM 928 N N . THR A 1 118 ? 4.005 -9.187 0.618 1.00 92.25 118 THR A N 1
ATOM 929 C CA . THR A 1 118 ? 2.545 -9.227 0.461 1.00 92.25 118 THR A CA 1
ATOM 930 C C . THR A 1 118 ? 2.031 -7.807 0.194 1.00 92.25 118 THR A C 1
ATOM 932 O O . THR A 1 118 ? 2.453 -6.894 0.907 1.00 92.25 118 THR A O 1
ATOM 935 N N . PRO A 1 119 ? 1.177 -7.581 -0.823 1.00 95.12 119 PRO A N 1
ATOM 936 C CA . PRO A 1 119 ? 0.661 -6.249 -1.123 1.00 95.12 119 PRO A CA 1
ATOM 937 C C . PRO A 1 119 ? -0.098 -5.649 0.065 1.00 95.12 119 PRO A C 1
ATOM 939 O O . PRO A 1 119 ? -0.942 -6.300 0.674 1.00 95.12 119 PRO A O 1
ATOM 942 N N . HIS A 1 120 ? 0.224 -4.405 0.394 1.00 97.06 120 HIS A N 1
ATOM 943 C CA . HIS A 1 120 ? -0.425 -3.621 1.438 1.00 97.06 120 HIS A CA 1
ATOM 944 C C . HIS A 1 120 ? -0.181 -2.135 1.170 1.00 97.06 120 HIS A C 1
ATOM 946 O O . HIS A 1 120 ? 0.677 -1.793 0.353 1.00 97.06 120 HIS A O 1
ATOM 952 N N . ILE A 1 121 ? -0.913 -1.271 1.872 1.00 97.44 121 ILE A N 1
ATOM 953 C CA . ILE A 1 121 ? -0.674 0.176 1.906 1.00 97.44 121 ILE A CA 1
ATOM 954 C C . ILE A 1 121 ? -0.376 0.561 3.348 1.00 97.44 121 ILE A C 1
ATOM 956 O O . ILE A 1 121 ? -1.232 0.412 4.217 1.00 97.44 121 ILE A O 1
ATOM 960 N N . THR A 1 122 ? 0.829 1.042 3.624 1.00 97.06 122 THR A N 1
ATOM 961 C CA . THR A 1 122 ? 1.193 1.500 4.970 1.00 97.06 122 THR A CA 1
ATOM 962 C C . THR A 1 122 ? 0.442 2.782 5.318 1.00 97.06 122 THR A C 1
ATOM 964 O O . THR A 1 122 ? 0.384 3.707 4.512 1.00 97.06 122 THR A O 1
ATOM 967 N N . LEU A 1 123 ? -0.131 2.833 6.521 1.00 97.25 123 LEU A N 1
ATOM 968 C CA . LEU A 1 123 ? -0.767 4.031 7.078 1.00 97.25 123 LEU A CA 1
ATOM 969 C C . LEU A 1 123 ? 0.093 4.659 8.169 1.00 97.25 123 LEU A C 1
ATOM 971 O O . LEU A 1 123 ? 0.242 5.877 8.224 1.00 97.25 123 LEU A O 1
ATOM 975 N N . PHE A 1 124 ? 0.653 3.813 9.031 1.00 96.94 124 PHE A N 1
ATOM 976 C CA . PHE A 1 124 ? 1.504 4.218 10.138 1.00 96.94 124 PHE A CA 1
ATOM 977 C C . PHE A 1 124 ? 2.633 3.206 10.315 1.00 96.94 124 PHE A C 1
ATOM 979 O O . PHE A 1 124 ? 2.415 1.997 10.200 1.00 96.94 124 PHE A O 1
ATOM 986 N N . LYS A 1 125 ? 3.835 3.682 10.637 1.00 95.44 125 LYS A N 1
ATOM 987 C CA . LYS A 1 125 ? 5.001 2.830 10.886 1.00 95.44 125 LYS A CA 1
ATOM 988 C C . LYS A 1 125 ? 5.853 3.408 12.011 1.00 95.44 125 LYS A C 1
ATOM 990 O O . LYS A 1 125 ? 6.098 4.607 12.068 1.00 95.44 125 LYS A O 1
ATOM 995 N N . MET A 1 126 ? 6.354 2.556 12.900 1.00 93.81 126 MET A N 1
ATOM 996 C CA . MET A 1 126 ? 7.404 2.953 13.841 1.00 93.81 126 MET A CA 1
ATOM 997 C C . MET A 1 126 ? 8.734 3.090 13.095 1.00 93.81 126 MET A C 1
ATOM 999 O O . MET A 1 126 ? 9.128 2.173 12.372 1.00 93.81 126 MET A O 1
ATOM 1003 N N . ALA A 1 127 ? 9.463 4.190 13.290 1.00 85.69 127 ALA A N 1
ATOM 1004 C CA . ALA A 1 127 ? 10.819 4.321 12.755 1.00 85.69 127 ALA A CA 1
ATOM 1005 C C . ALA A 1 127 ? 11.715 3.141 13.185 1.00 85.69 127 ALA A C 1
ATOM 1007 O O . ALA A 1 127 ? 11.640 2.686 14.327 1.00 85.69 127 ALA A O 1
ATOM 1008 N N . ASP A 1 128 ? 12.602 2.675 12.303 1.00 79.19 128 ASP A N 1
ATOM 1009 C CA . ASP A 1 128 ? 13.450 1.500 12.570 1.00 79.19 128 ASP A CA 1
ATOM 1010 C C . ASP A 1 128 ? 14.332 1.693 13.827 1.00 79.19 128 ASP A C 1
ATOM 1012 O O . ASP A 1 128 ? 14.599 0.753 14.575 1.00 79.19 128 ASP A O 1
ATOM 1016 N N . SER A 1 129 ? 14.719 2.940 14.124 1.00 69.69 129 SER A N 1
ATOM 1017 C CA . SER A 1 129 ? 15.424 3.308 15.359 1.00 69.69 129 SER A CA 1
ATOM 1018 C C . SER A 1 129 ? 14.582 3.120 16.627 1.00 69.69 129 SER A C 1
ATOM 1020 O O . SER A 1 129 ? 15.138 2.780 17.669 1.00 69.69 129 SER A O 1
ATOM 1022 N N . LYS A 1 130 ? 13.260 3.319 16.546 1.00 72.19 130 LYS A N 1
ATOM 1023 C CA . LYS A 1 130 ? 12.310 3.092 17.646 1.00 72.19 130 LYS A CA 1
ATOM 1024 C C . LYS A 1 130 ? 12.021 1.598 17.814 1.00 72.19 130 LYS A C 1
ATOM 1026 O O . LYS A 1 130 ? 12.019 1.118 18.940 1.00 72.19 130 LYS A O 1
ATOM 1031 N N . GLN A 1 131 ? 11.876 0.854 16.712 1.00 72.81 131 GLN A N 1
ATOM 1032 C CA . GLN A 1 131 ? 11.665 -0.604 16.737 1.00 72.81 131 GLN A CA 1
ATOM 1033 C C . GLN A 1 131 ? 12.798 -1.347 17.462 1.00 72.81 131 GLN A C 1
ATOM 1035 O O . GLN A 1 131 ? 12.551 -2.257 18.244 1.00 72.81 131 GLN A O 1
ATOM 1040 N N . ALA A 1 132 ? 14.052 -0.947 17.230 1.00 64.75 132 ALA A N 1
ATOM 1041 C CA . ALA A 1 132 ? 15.207 -1.574 17.872 1.00 64.75 132 ALA A CA 1
ATOM 1042 C C . ALA A 1 132 ? 15.351 -1.229 19.368 1.00 64.75 132 ALA A C 1
ATOM 1044 O O . ALA A 1 132 ? 16.083 -1.911 20.087 1.00 64.75 132 ALA A O 1
ATOM 1045 N N . ALA A 1 133 ? 14.705 -0.154 19.824 1.00 64.50 133 ALA A N 1
ATOM 1046 C CA . ALA A 1 133 ? 14.863 0.381 21.171 1.00 64.50 133 ALA A CA 1
ATOM 1047 C C . ALA A 1 133 ? 13.685 0.050 22.099 1.00 64.50 133 ALA A C 1
ATOM 1049 O O . ALA A 1 133 ? 13.878 -0.020 23.313 1.00 64.50 133 ALA A O 1
ATOM 1050 N N . GLU A 1 134 ? 12.481 -0.140 21.555 1.00 69.31 134 GLU A N 1
ATOM 1051 C CA . GLU A 1 134 ? 11.249 -0.209 22.336 1.00 69.31 134 GLU A CA 1
ATOM 1052 C C . GLU A 1 134 ? 10.279 -1.247 21.758 1.00 69.31 134 GLU A C 1
ATOM 1054 O O . GLU A 1 134 ? 9.690 -1.039 20.699 1.00 69.31 134 GLU A O 1
ATOM 1059 N N . SER A 1 135 ? 10.055 -2.339 22.495 1.00 79.69 135 SER A N 1
ATOM 1060 C CA . SER A 1 135 ? 8.853 -3.157 22.303 1.00 79.69 135 SER A CA 1
ATOM 1061 C C . SER A 1 135 ? 7.655 -2.431 22.905 1.00 79.69 135 SER A C 1
ATOM 1063 O O . SER A 1 135 ? 7.753 -1.837 23.987 1.00 79.69 135 SER A O 1
ATOM 1065 N N . LEU A 1 136 ? 6.508 -2.494 22.232 1.00 88.06 136 LEU A N 1
ATOM 1066 C CA . LEU A 1 136 ? 5.282 -1.927 22.778 1.00 88.06 136 LEU A CA 1
ATOM 1067 C C . LEU A 1 136 ? 4.851 -2.722 24.024 1.00 88.06 136 LEU A C 1
ATOM 1069 O O . LEU A 1 136 ? 4.916 -3.952 24.026 1.00 88.06 136 LEU A O 1
ATOM 1073 N N . PRO A 1 137 ? 4.380 -2.056 25.095 1.00 91.75 137 PRO A N 1
ATOM 1074 C CA . PRO A 1 137 ? 3.757 -2.761 26.207 1.00 91.75 137 PRO A CA 1
ATOM 1075 C C . PRO A 1 137 ? 2.565 -3.597 25.723 1.00 91.75 137 PRO A C 1
ATOM 1077 O O . PRO A 1 137 ? 1.782 -3.122 24.903 1.00 91.75 137 PRO A O 1
ATOM 1080 N N . GLU A 1 138 ? 2.369 -4.791 26.286 1.00 93.69 138 GLU A N 1
ATOM 1081 C CA . GLU A 1 138 ? 1.281 -5.714 25.905 1.00 93.69 138 GLU A CA 1
ATOM 1082 C C . GLU A 1 138 ? -0.099 -5.032 25.915 1.00 93.69 138 GLU A C 1
ATOM 1084 O O . GLU A 1 138 ? -0.850 -5.124 24.951 1.00 93.69 138 GLU A O 1
ATOM 1089 N N . ALA A 1 139 ? -0.390 -4.221 26.938 1.00 94.31 139 ALA A N 1
ATOM 1090 C CA . ALA A 1 139 ? -1.641 -3.463 27.017 1.00 94.31 139 ALA A CA 1
ATOM 1091 C C . ALA A 1 139 ? -1.827 -2.457 25.862 1.00 94.31 139 ALA A C 1
ATOM 1093 O O . ALA A 1 139 ? -2.954 -2.184 25.449 1.00 94.31 139 ALA A O 1
ATOM 1094 N N . THR A 1 140 ? -0.732 -1.896 25.342 1.00 93.94 140 THR A N 1
ATOM 1095 C CA . THR A 1 140 ? -0.753 -1.006 24.174 1.00 93.94 140 THR A CA 1
ATOM 1096 C C . THR A 1 140 ? -1.030 -1.801 22.903 1.00 93.94 140 THR A C 1
ATOM 1098 O O . THR A 1 140 ? -1.833 -1.362 22.081 1.00 93.94 140 THR A O 1
ATOM 1101 N N . VAL A 1 141 ? -0.418 -2.981 22.761 1.00 95.44 141 VAL A N 1
ATOM 1102 C CA . VAL A 1 141 ? -0.670 -3.895 21.637 1.00 95.44 141 VAL A CA 1
ATOM 1103 C C . VAL A 1 141 ? -2.132 -4.350 21.628 1.00 95.44 141 VAL A C 1
ATOM 1105 O O . VAL A 1 141 ? -2.800 -4.238 20.602 1.00 95.44 141 VAL A O 1
ATOM 1108 N N . ASP A 1 142 ? -2.670 -4.767 22.775 1.00 96.12 142 ASP A N 1
ATOM 1109 C CA . ASP A 1 142 ? -4.074 -5.169 22.917 1.00 96.12 142 ASP A CA 1
ATOM 1110 C C . ASP A 1 142 ? -5.040 -4.035 22.565 1.00 96.12 142 ASP A C 1
ATOM 1112 O O . ASP A 1 142 ? -6.041 -4.236 21.867 1.00 96.12 142 ASP A O 1
ATOM 1116 N N . GLN A 1 143 ? -4.738 -2.818 23.023 1.00 95.62 143 GLN A N 1
ATOM 1117 C CA . GLN A 1 143 ? -5.538 -1.647 22.692 1.00 95.62 143 GLN A CA 1
ATOM 1118 C C . GLN A 1 143 ? -5.479 -1.335 21.192 1.00 95.62 143 GLN A C 1
ATOM 1120 O O . GLN A 1 143 ? -6.507 -0.986 20.611 1.00 95.62 143 GLN A O 1
ATOM 1125 N N . LEU A 1 144 ? -4.321 -1.499 20.551 1.00 95.94 144 LEU A N 1
ATOM 1126 C CA . LEU A 1 144 ? -4.173 -1.299 19.114 1.00 95.94 144 LEU A CA 1
ATOM 1127 C C . LEU A 1 144 ? -4.969 -2.339 18.312 1.00 95.94 144 LEU A C 1
ATOM 1129 O O . LEU A 1 144 ? -5.737 -1.959 17.426 1.00 95.94 144 LEU A O 1
ATOM 1133 N N . LYS A 1 145 ? -4.872 -3.626 18.678 1.00 96.81 145 LYS A N 1
ATOM 1134 C CA . LYS A 1 145 ? -5.686 -4.712 18.100 1.00 96.81 145 LYS A CA 1
ATOM 1135 C C . LYS A 1 145 ? -7.177 -4.400 18.217 1.00 96.81 145 LYS A C 1
ATOM 1137 O O . LYS A 1 145 ? -7.920 -4.510 17.244 1.00 96.81 145 LYS A O 1
ATOM 1142 N N . LYS A 1 146 ? -7.622 -3.944 19.392 1.00 96.38 146 LYS A N 1
ATOM 1143 C CA . LYS A 1 146 ? -9.013 -3.535 19.615 1.00 96.38 146 LYS A CA 1
ATOM 1144 C C . LYS A 1 146 ? -9.422 -2.366 18.717 1.00 96.38 146 LYS A C 1
ATOM 1146 O O . LYS A 1 146 ? -10.497 -2.429 18.131 1.00 96.38 146 LYS A O 1
ATOM 1151 N N . THR A 1 147 ? -8.593 -1.328 18.602 1.00 95.38 147 THR A N 1
ATOM 1152 C CA . THR A 1 147 ? -8.859 -0.169 17.735 1.00 95.38 147 THR A CA 1
ATOM 1153 C C . THR A 1 147 ? -9.015 -0.594 16.273 1.00 95.38 147 THR A C 1
ATOM 1155 O O . THR A 1 147 ? -9.997 -0.217 15.638 1.00 95.38 147 THR A O 1
ATOM 1158 N N . VAL A 1 148 ? -8.088 -1.407 15.755 1.00 95.69 148 VAL A N 1
ATOM 1159 C CA . VAL A 1 148 ? -8.123 -1.915 14.373 1.00 95.69 148 VAL A CA 1
ATOM 1160 C C . VAL A 1 148 ? -9.370 -2.762 14.126 1.00 95.69 148 VAL A C 1
ATOM 1162 O O . VAL A 1 148 ? -10.107 -2.499 13.178 1.00 95.69 148 VAL A O 1
ATOM 1165 N N . ASN A 1 149 ? -9.674 -3.710 15.016 1.00 95.25 149 ASN A N 1
ATOM 1166 C CA . ASN A 1 149 ? -10.856 -4.563 14.881 1.00 95.25 149 ASN A CA 1
ATOM 1167 C C . ASN A 1 149 ? -12.156 -3.753 14.917 1.00 95.25 149 ASN A C 1
ATOM 1169 O O . ASN A 1 149 ? -13.033 -3.963 14.086 1.00 95.25 149 ASN A O 1
ATOM 1173 N N . GLN A 1 150 ? -12.264 -2.779 15.825 1.00 94.38 150 GLN A N 1
ATOM 1174 C CA . GLN A 1 150 ? -13.425 -1.889 15.885 1.00 94.38 150 GLN A CA 1
ATOM 1175 C C . GLN A 1 150 ? -13.601 -1.089 14.594 1.00 94.38 150 GLN A C 1
ATOM 1177 O O . GLN A 1 150 ? -14.724 -0.942 14.123 1.00 94.38 150 GLN A O 1
ATOM 1182 N N . GLN A 1 151 ? -12.507 -0.597 14.012 1.00 94.75 151 GLN A N 1
ATOM 1183 C CA . GLN A 1 151 ? -12.559 0.152 12.762 1.00 94.75 151 GLN A CA 1
ATOM 1184 C C . GLN A 1 151 ? -12.947 -0.743 11.572 1.00 94.75 151 GLN A C 1
ATOM 1186 O O . GLN A 1 151 ? -13.680 -0.300 10.696 1.00 94.75 151 GLN A O 1
ATOM 1191 N N . ASN A 1 152 ? -12.505 -2.004 11.552 1.00 94.31 152 ASN A N 1
ATOM 1192 C CA . ASN A 1 152 ? -12.894 -2.979 10.527 1.00 94.31 152 ASN A CA 1
ATOM 1193 C C . ASN A 1 152 ? -14.364 -3.419 10.646 1.00 94.31 152 ASN A C 1
ATOM 1195 O O . ASN A 1 152 ? -15.010 -3.709 9.641 1.00 94.31 152 ASN A O 1
ATOM 1199 N N . GLU A 1 153 ? -14.909 -3.467 11.863 1.00 93.75 153 GLU A N 1
ATOM 1200 C CA . GLU A 1 153 ? -16.313 -3.813 12.115 1.00 93.75 153 GLU A CA 1
ATOM 1201 C C . GLU A 1 153 ? -17.277 -2.632 11.894 1.00 93.75 153 GLU A C 1
ATOM 1203 O O . GLU A 1 153 ? -18.479 -2.839 11.672 1.00 93.75 153 GLU A O 1
ATOM 1208 N N . ASP A 1 154 ? -16.775 -1.394 11.940 1.00 91.75 154 ASP A N 1
ATOM 1209 C CA . ASP A 1 154 ? -17.561 -0.186 11.703 1.00 91.75 154 ASP A CA 1
ATOM 1210 C C . ASP A 1 154 ? -17.905 -0.024 10.216 1.00 91.75 154 ASP A C 1
ATOM 1212 O O . ASP A 1 154 ? -17.091 0.361 9.383 1.00 91.75 154 ASP A O 1
ATOM 1216 N N . LYS A 1 155 ? -19.179 -0.244 9.883 1.00 85.62 155 LYS A N 1
ATOM 1217 C CA . LYS A 1 155 ? -19.700 -0.124 8.512 1.00 85.62 155 LYS A CA 1
ATOM 1218 C C . LYS A 1 155 ? -19.685 1.298 7.949 1.00 85.62 155 LYS A C 1
ATOM 1220 O O . LYS A 1 155 ? -19.993 1.474 6.772 1.00 85.62 155 LYS A O 1
ATOM 1225 N N . THR A 1 156 ? -19.429 2.302 8.780 1.00 85.12 156 THR A N 1
ATOM 1226 C CA . THR A 1 156 ? -19.283 3.695 8.348 1.00 85.12 156 THR A CA 1
ATOM 1227 C C . THR A 1 156 ? -17.833 4.062 8.037 1.00 85.12 156 THR A C 1
ATOM 1229 O O . THR A 1 156 ? -17.605 5.038 7.322 1.00 85.12 156 THR A O 1
ATOM 1232 N N . ALA A 1 157 ? -16.869 3.261 8.501 1.00 82.75 157 ALA A N 1
ATOM 1233 C CA . ALA A 1 157 ? -15.458 3.442 8.207 1.00 82.75 157 ALA A CA 1
ATOM 1234 C C . ALA A 1 157 ? -15.130 3.019 6.768 1.00 82.75 157 ALA A C 1
ATOM 1236 O O . ALA A 1 157 ? -15.556 1.968 6.285 1.00 82.75 157 ALA A O 1
ATOM 1237 N N . ILE A 1 158 ? -14.321 3.827 6.080 1.00 85.69 158 ILE A N 1
ATOM 1238 C CA . ILE A 1 158 ? -13.833 3.503 4.736 1.00 85.69 158 ILE A CA 1
ATOM 1239 C C . ILE A 1 158 ? -12.561 2.663 4.867 1.00 85.69 158 ILE A C 1
ATOM 1241 O O . ILE A 1 158 ? -11.447 3.165 4.752 1.00 85.69 158 ILE A O 1
ATOM 1245 N N . THR A 1 159 ? -12.739 1.376 5.149 1.00 87.69 159 THR A N 1
ATOM 1246 C CA . THR A 1 159 ? -11.652 0.385 5.238 1.00 87.69 159 THR A CA 1
ATOM 1247 C C . THR A 1 159 ? -11.637 -0.583 4.056 1.00 87.69 159 THR A C 1
ATOM 1249 O O . THR A 1 159 ? -10.603 -1.184 3.792 1.00 87.69 159 THR A O 1
ATOM 1252 N N . THR A 1 160 ? -12.746 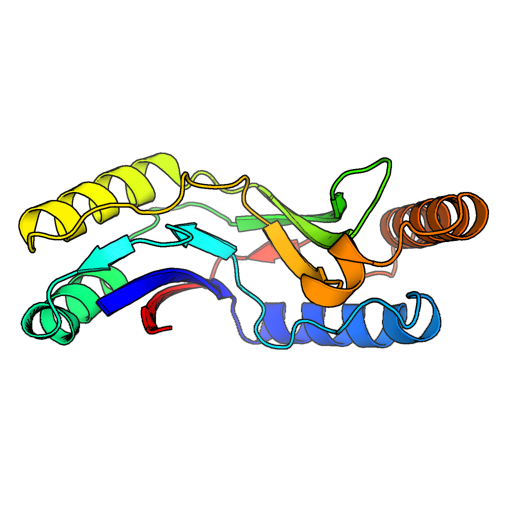-0.665 3.307 1.00 93.06 160 THR A N 1
ATOM 1253 C CA . THR A 1 160 ? -12.924 -1.532 2.132 1.00 93.06 160 THR A CA 1
ATOM 1254 C C . THR A 1 160 ? -13.222 -0.702 0.881 1.00 93.06 160 THR A C 1
ATOM 1256 O O . THR A 1 160 ? -14.097 0.168 0.903 1.00 93.06 160 THR A O 1
ATOM 1259 N N . TRP A 1 161 ? -12.542 -0.961 -0.238 1.00 95.19 161 TRP A N 1
ATOM 1260 C CA . TRP A 1 161 ? -12.954 -0.474 -1.561 1.00 95.19 161 TRP A CA 1
ATOM 1261 C C . TRP A 1 161 ? -12.253 -1.229 -2.693 1.00 95.19 161 TRP A C 1
ATOM 1263 O O . TRP A 1 161 ? -11.361 -2.045 -2.490 1.00 95.19 161 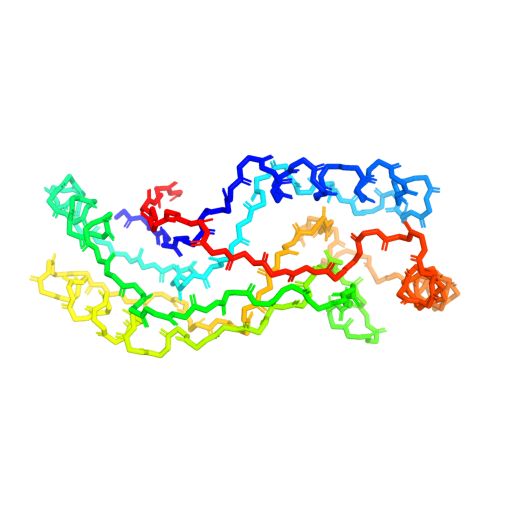TRP A O 1
ATOM 1273 N N . THR A 1 162 ? -12.671 -0.954 -3.925 1.00 95.06 162 THR A N 1
ATOM 1274 C CA . THR A 1 162 ? -11.987 -1.433 -5.126 1.00 95.06 162 THR A CA 1
ATOM 1275 C C . THR A 1 162 ? -11.392 -0.253 -5.873 1.00 95.06 162 THR A C 1
ATOM 1277 O O . THR A 1 162 ? -12.074 0.750 -6.064 1.00 95.06 162 THR A O 1
ATOM 1280 N N . GLU A 1 163 ? -10.146 -0.401 -6.304 1.00 93.06 163 GLU A N 1
ATOM 1281 C CA . GLU A 1 163 ? -9.427 0.533 -7.159 1.00 93.06 163 GLU A CA 1
ATOM 1282 C C . GLU A 1 163 ? -9.265 -0.069 -8.562 1.00 93.06 163 GLU A C 1
ATOM 1284 O O . GLU A 1 163 ? -8.883 -1.234 -8.732 1.00 93.06 163 GLU A O 1
ATOM 1289 N N . ASP A 1 164 ? -9.594 0.732 -9.569 1.00 90.62 164 ASP A N 1
ATOM 1290 C CA . ASP A 1 164 ? -9.457 0.413 -10.990 1.00 90.62 164 ASP A CA 1
ATOM 1291 C C . ASP A 1 164 ? -8.609 1.443 -11.752 1.00 90.62 164 ASP A C 1
ATOM 1293 O O . ASP A 1 164 ? -8.276 1.218 -12.918 1.00 90.62 164 ASP A O 1
ATOM 1297 N N . GLN A 1 165 ? -8.194 2.521 -11.083 1.00 90.75 165 GLN A N 1
ATOM 1298 C CA . GLN A 1 165 ? -7.282 3.536 -11.584 1.00 90.75 165 GLN A CA 1
ATOM 1299 C C . GLN A 1 165 ? -5.987 3.523 -10.772 1.00 90.75 165 GLN A C 1
ATOM 1301 O O . GLN A 1 165 ? -5.954 3.821 -9.581 1.00 90.75 165 GLN A O 1
ATOM 1306 N N . TYR A 1 166 ? -4.887 3.195 -11.434 1.00 92.12 166 TYR A N 1
ATOM 1307 C CA . TYR A 1 166 ? -3.569 3.189 -10.817 1.00 92.12 166 TYR A CA 1
ATOM 1308 C C . TYR A 1 166 ? -2.505 3.606 -11.827 1.00 92.12 166 TYR A C 1
ATOM 1310 O O . TYR A 1 166 ? -2.709 3.529 -13.040 1.00 92.12 166 TYR A O 1
ATOM 1318 N N . GLN A 1 167 ? -1.350 4.007 -11.311 1.00 93.62 167 GLN A N 1
ATOM 1319 C CA . GLN A 1 167 ? -0.142 4.245 -12.092 1.00 93.62 167 GLN A CA 1
ATOM 1320 C C . GLN A 1 167 ? 0.989 3.382 -11.537 1.00 93.62 167 GLN A C 1
ATOM 1322 O O . GLN A 1 167 ? 1.164 3.289 -10.323 1.00 93.62 167 GLN A O 1
ATOM 1327 N N . ILE A 1 168 ? 1.754 2.740 -12.417 1.00 95.12 168 ILE A N 1
ATOM 1328 C CA . ILE A 1 168 ? 3.012 2.100 -12.029 1.00 95.12 168 ILE A CA 1
ATOM 1329 C C . ILE A 1 168 ? 4.102 3.165 -12.114 1.00 95.12 168 ILE A C 1
ATOM 1331 O O . ILE A 1 168 ? 4.206 3.843 -13.131 1.00 95.12 168 ILE A O 1
ATOM 1335 N N . SER A 1 169 ? 4.895 3.326 -11.059 1.00 94.69 169 SER A N 1
ATOM 1336 C CA . SER A 1 169 ? 5.949 4.344 -11.011 1.00 94.69 169 SER A CA 1
ATOM 1337 C C . SER A 1 169 ? 7.264 3.780 -10.491 1.00 94.69 169 SER A C 1
ATOM 1339 O O . SER A 1 169 ? 7.286 2.847 -9.681 1.00 94.69 169 SER A O 1
ATOM 1341 N N . LEU A 1 170 ? 8.360 4.362 -10.974 1.00 95.12 170 LEU A N 1
ATOM 1342 C CA . LEU A 1 170 ? 9.719 4.115 -10.512 1.00 95.12 170 LEU A CA 1
ATOM 1343 C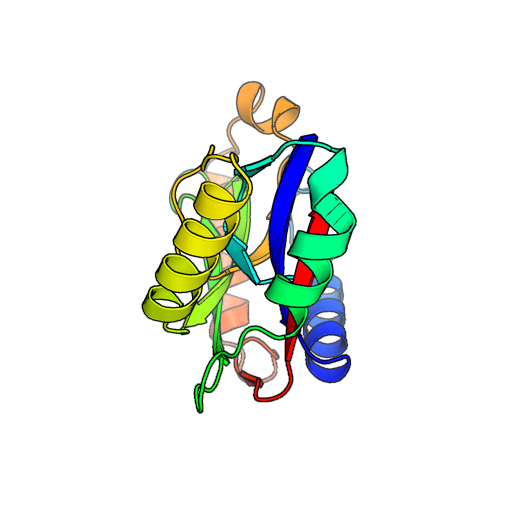 C . LEU A 1 170 ? 10.142 5.251 -9.574 1.00 95.12 170 LEU A C 1
ATOM 1345 O O . LEU A 1 170 ? 9.809 6.407 -9.813 1.00 95.12 170 LEU A O 1
ATOM 1349 N N . HIS A 1 171 ? 10.863 4.928 -8.505 1.00 93.81 171 HIS A N 1
ATOM 1350 C CA . HIS A 1 171 ? 11.332 5.918 -7.539 1.00 93.81 171 HIS A CA 1
ATOM 1351 C C . HIS A 1 171 ? 12.764 5.622 -7.103 1.00 93.81 171 HIS A C 1
ATOM 1353 O O . HIS A 1 171 ? 13.075 4.476 -6.780 1.00 93.81 171 HIS A O 1
ATOM 1359 N N . GLU A 1 172 ? 13.603 6.654 -7.046 1.00 92.50 172 GLU A N 1
ATOM 1360 C CA . GLU A 1 172 ? 14.944 6.624 -6.446 1.00 92.50 172 GLU A CA 1
ATOM 1361 C C . GLU A 1 172 ? 14.882 6.811 -4.917 1.00 92.50 172 GLU A C 1
ATOM 1363 O O . GLU A 1 172 ? 14.012 7.532 -4.418 1.00 92.50 172 GLU A O 1
ATOM 1368 N N . TYR A 1 173 ? 15.805 6.177 -4.178 1.00 84.94 173 TYR A N 1
ATOM 1369 C CA . TYR A 1 173 ? 16.016 6.402 -2.739 1.00 84.94 173 TYR A CA 1
ATOM 1370 C C . TYR A 1 173 ? 17.437 6.076 -2.248 1.00 84.94 173 TYR A C 1
ATOM 1372 O O . TYR A 1 173 ? 18.172 5.300 -2.909 1.00 84.94 173 TYR A O 1
#

Radius of gyration: 17.25 Å; chains: 1; bounding box: 43×24×47 Å

Foldseek 3Di:
DKKWKWKAFDPVVLVLLVVLLVVCVVLADPLKDFDNRWTWTLAGIKDADPVCVVVLQVVQQPQDPPPDKKKFAFWDFPPLQQGFWIWTQIDDDSPVVSVVSQVSRVVRVMHGDDDHDRTIITGIGRDPVSVVPDGDDNVSSVSVVVSRVVLNPDPVRPRIDITPDITIGMDDD

Secondary structure (DSSP, 8-state):
-EEEEEEEEPHHHHHHHHHHHHHHGGGS-TTEEEP-S--EEEEEEEE--GGGHHHHHHHHHT---TT--EEEEEEEEESSSS--EEEEEEE---HHHHHHHHHHHHHTT-EE-SPPPPPEEEEEEE-HHHHTT-PPPHHHHHHHHHHHHHHHH-TTS---EEE--EEEEEEE-

Sequence (173 aa):
MNIWVALRLSSESESKIRCLREDLVDRIPSQFDEETDPHISVLPGAEIPGEEYDTLEEKVENAELPGQKICVDQLGLYPEDDPFVISLEVSVNLQNLRETLIRTIRAAGGHIVYQPVTPHITLFKMADSKQAAESLPEATVDQLKKTVNQQNEDKTAITTWTEDQYQISLHEY

pLDDT: mean 92.47, std 6.14, range [64.5, 97.62]